Protein AF-A0A376D909-F1 (afdb_monomer_lite)

Structure (mmCIF, N/CA/C/O backbone):
data_AF-A0A376D909-F1
#
_entry.id   AF-A0A376D909-F1
#
loop_
_atom_site.group_PDB
_atom_site.id
_atom_site.type_symbol
_atom_site.label_atom_id
_atom_site.label_alt_id
_atom_site.label_comp_id
_atom_site.label_asym_id
_atom_site.label_entity_id
_atom_site.label_seq_id
_atom_site.pdbx_PDB_ins_code
_atom_site.Cartn_x
_atom_site.Cartn_y
_atom_site.Cartn_z
_atom_site.occupancy
_atom_site.B_iso_or_equiv
_atom_site.auth_seq_id
_atom_site.auth_comp_id
_atom_site.auth_asym_id
_atom_site.auth_atom_id
_atom_site.pdbx_PDB_model_num
ATOM 1 N N . MET A 1 1 ? 2.867 -6.336 -15.010 1.00 54.03 1 MET A N 1
ATOM 2 C CA . MET A 1 1 ? 3.259 -5.031 -15.561 1.00 54.03 1 MET A CA 1
ATOM 3 C C . MET A 1 1 ? 4.753 -4.974 -15.885 1.00 54.03 1 MET A C 1
ATOM 5 O O . MET A 1 1 ? 5.558 -5.037 -14.959 1.00 54.03 1 MET A O 1
ATOM 9 N N . PRO A 1 2 ? 5.139 -4.930 -17.170 1.00 56.28 2 PRO A N 1
ATOM 10 C CA . PRO A 1 2 ? 6.523 -4.743 -17.631 1.00 56.28 2 PRO A CA 1
ATOM 11 C C . PRO A 1 2 ? 7.078 -3.303 -17.543 1.00 56.28 2 PRO A C 1
ATOM 13 O O . PRO A 1 2 ? 6.318 -2.336 -17.608 1.00 56.28 2 PRO A O 1
ATOM 16 N N . PHE A 1 3 ? 8.410 -3.182 -17.458 1.00 61.38 3 PHE A N 1
ATOM 17 C CA . PHE A 1 3 ? 9.176 -1.921 -17.425 1.00 61.38 3 PHE A CA 1
ATOM 18 C C . PHE A 1 3 ? 10.035 -1.723 -18.694 1.00 61.38 3 PHE A C 1
ATOM 20 O O . PHE A 1 3 ? 10.615 -2.695 -19.178 1.00 61.38 3 PHE A O 1
ATOM 27 N N . LEU A 1 4 ? 10.161 -0.488 -19.199 1.00 53.44 4 LEU A N 1
ATOM 28 C CA . LEU A 1 4 ? 10.909 -0.098 -20.411 1.00 53.44 4 LEU A CA 1
ATOM 29 C C . LEU A 1 4 ? 11.970 0.980 -20.101 1.00 53.44 4 LEU A C 1
ATOM 31 O O . LEU A 1 4 ? 11.666 1.907 -19.357 1.00 53.44 4 LEU A O 1
ATOM 35 N N . LYS A 1 5 ? 13.167 0.920 -20.704 1.00 45.47 5 LYS A N 1
ATOM 36 C CA . LYS A 1 5 ? 14.181 2.009 -20.697 1.00 45.47 5 LYS A CA 1
ATOM 37 C C . LYS A 1 5 ? 14.206 2.708 -22.078 1.00 45.47 5 LYS A C 1
ATOM 39 O O . LYS A 1 5 ? 13.862 2.057 -23.059 1.00 45.47 5 LYS A O 1
ATOM 44 N N . ASN A 1 6 ? 14.530 4.011 -22.122 1.00 47.84 6 ASN A N 1
ATOM 45 C CA . ASN A 1 6 ? 14.505 4.919 -23.294 1.00 47.84 6 ASN A CA 1
ATOM 46 C C . ASN A 1 6 ? 14.904 4.254 -24.645 1.00 47.84 6 ASN A C 1
ATOM 48 O O . ASN A 1 6 ? 16.058 3.876 -24.788 1.00 47.84 6 ASN A O 1
ATOM 52 N N . GLU A 1 7 ? 13.921 4.156 -25.567 1.00 48.62 7 GLU A N 1
ATOM 53 C CA . GLU A 1 7 ? 13.908 3.815 -27.024 1.00 48.62 7 GLU A CA 1
ATOM 54 C C . GLU A 1 7 ? 14.725 2.605 -27.583 1.00 48.62 7 GLU A C 1
ATOM 56 O O . GLU A 1 7 ? 15.938 2.555 -27.414 1.00 48.62 7 GLU A O 1
ATOM 61 N N . PRO A 1 8 ? 14.130 1.688 -28.395 1.00 58.16 8 PRO A N 1
ATOM 62 C CA . PRO A 1 8 ? 12.791 1.115 -28.313 1.00 58.16 8 PRO A CA 1
ATOM 63 C C . PRO A 1 8 ? 12.801 -0.324 -27.727 1.00 58.16 8 PRO A C 1
ATOM 65 O O . PRO A 1 8 ? 13.673 -1.151 -27.975 1.00 58.16 8 PRO A O 1
ATOM 68 N N . LYS A 1 9 ? 11.733 -0.655 -26.988 1.00 54.69 9 LYS A N 1
ATOM 69 C CA . LYS A 1 9 ? 11.202 -2.018 -26.728 1.00 54.69 9 LYS A CA 1
ATOM 70 C C . LYS A 1 9 ? 11.975 -3.023 -25.849 1.00 54.69 9 LYS A C 1
ATOM 72 O O . LYS A 1 9 ? 11.501 -4.154 -25.736 1.00 54.69 9 LYS A O 1
ATOM 77 N N . LYS A 1 10 ? 13.052 -2.684 -25.130 1.00 68.56 10 LYS A N 1
ATOM 78 C CA . LYS A 1 10 ? 13.627 -3.658 -24.171 1.00 68.56 10 LYS A CA 1
ATOM 79 C C . LYS A 1 10 ? 12.820 -3.716 -22.867 1.00 68.56 10 LYS A C 1
ATOM 81 O O . LYS A 1 10 ? 12.846 -2.782 -22.065 1.00 68.56 10 LYS A O 1
ATOM 86 N N . ILE A 1 11 ? 12.116 -4.828 -22.648 1.00 75.06 11 ILE A N 1
ATOM 87 C CA . ILE A 1 11 ? 11.468 -5.137 -21.366 1.00 75.06 11 ILE A CA 1
ATOM 88 C C . ILE A 1 11 ? 12.557 -5.541 -20.367 1.00 75.06 11 ILE A C 1
ATOM 90 O O . ILE A 1 11 ? 13.219 -6.557 -20.554 1.00 75.06 11 ILE A O 1
ATOM 94 N N . ILE A 1 12 ? 12.738 -4.759 -19.301 1.00 78.00 12 ILE A N 1
ATOM 95 C CA . ILE A 1 12 ? 13.788 -4.998 -18.287 1.00 78.00 12 ILE A CA 1
ATOM 96 C C . ILE A 1 12 ? 13.295 -5.793 -17.070 1.00 78.00 12 ILE A C 1
ATOM 98 O O .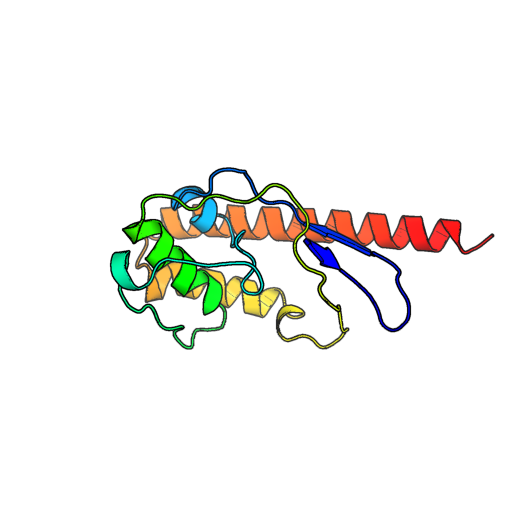 ILE A 1 12 ? 14.064 -6.113 -16.167 1.00 78.00 12 ILE A O 1
ATOM 102 N N . GLY A 1 13 ? 11.998 -6.085 -17.019 1.00 79.88 13 GLY A N 1
ATOM 103 C CA . GLY A 1 13 ? 11.379 -6.848 -15.946 1.00 79.88 13 GLY A CA 1
ATOM 104 C C . GLY A 1 13 ? 9.864 -6.828 -16.049 1.00 79.88 13 GLY A C 1
ATOM 105 O O . GLY A 1 13 ? 9.297 -6.074 -16.840 1.00 79.88 13 GLY A O 1
ATOM 106 N N . SER A 1 14 ? 9.207 -7.647 -15.232 1.00 82.50 14 SER A N 1
ATOM 107 C CA . SER A 1 14 ? 7.754 -7.678 -15.089 1.00 82.50 14 SER A CA 1
ATOM 108 C C . SER A 1 14 ? 7.357 -7.837 -13.622 1.00 82.50 14 SER A C 1
ATOM 110 O O . SER A 1 14 ? 8.057 -8.476 -12.838 1.00 82.50 14 SER A O 1
ATOM 112 N N . ARG A 1 15 ? 6.235 -7.222 -13.239 1.00 82.75 15 ARG A N 1
ATOM 113 C CA . ARG A 1 15 ? 5.593 -7.412 -11.931 1.00 82.75 15 ARG A CA 1
ATOM 114 C C . ARG A 1 15 ? 4.284 -8.167 -12.067 1.00 82.75 15 ARG A C 1
ATOM 116 O O . ARG A 1 15 ? 3.464 -7.806 -12.906 1.00 82.75 15 ARG A O 1
ATOM 123 N N . THR A 1 16 ? 4.067 -9.144 -11.207 1.00 87.88 16 THR A N 1
ATOM 124 C CA . THR A 1 16 ? 2.775 -9.801 -11.012 1.00 87.88 16 THR A CA 1
ATOM 125 C C . THR A 1 16 ? 2.329 -9.585 -9.570 1.00 87.88 16 THR A C 1
ATOM 127 O O . THR A 1 16 ? 3.156 -9.369 -8.680 1.00 87.88 16 THR A O 1
ATOM 130 N N . ALA A 1 17 ? 1.020 -9.595 -9.347 1.00 90.88 17 ALA A N 1
ATOM 131 C CA . ALA A 1 17 ? 0.420 -9.548 -8.021 1.00 90.88 17 ALA A CA 1
ATOM 132 C C . ALA A 1 17 ? -0.465 -10.790 -7.833 1.00 90.88 17 ALA A C 1
ATOM 134 O O . ALA A 1 17 ? -0.931 -11.337 -8.835 1.00 90.88 17 ALA A O 1
ATOM 135 N N . PRO A 1 18 ? -0.692 -11.247 -6.588 1.00 93.19 18 PRO A N 1
ATOM 136 C CA . PRO A 1 18 ? -1.597 -12.360 -6.321 1.00 93.19 18 PRO A CA 1
ATOM 137 C C . PRO A 1 18 ? -3.001 -12.095 -6.874 1.00 93.19 18 PRO A C 1
ATOM 139 O O . PRO A 1 18 ? -3.447 -10.948 -6.896 1.00 93.19 18 PRO A O 1
ATOM 142 N N . GLN A 1 19 ? -3.708 -13.155 -7.273 1.00 96.50 19 GLN A N 1
ATOM 143 C CA . GLN A 1 19 ? -5.070 -13.052 -7.806 1.00 96.50 19 GLN A CA 1
ATOM 144 C C . GLN A 1 19 ? -6.036 -12.373 -6.827 1.00 96.50 19 GLN A C 1
ATOM 146 O O . GLN A 1 19 ? -6.870 -11.583 -7.257 1.00 96.50 19 GLN A O 1
ATOM 151 N N . GLN A 1 20 ? -5.894 -12.634 -5.526 1.00 97.38 20 GLN A N 1
ATOM 152 C CA . GLN A 1 20 ? -6.634 -11.952 -4.470 1.00 97.38 20 GLN A CA 1
ATOM 153 C C . GLN A 1 20 ? -5.673 -11.161 -3.581 1.00 97.38 20 GLN A C 1
ATOM 155 O O . GLN A 1 20 ? -4.647 -11.667 -3.121 1.00 97.38 20 GLN A O 1
ATOM 160 N N . ILE A 1 21 ? -6.025 -9.908 -3.323 1.00 97.50 21 ILE A N 1
ATOM 161 C CA . ILE A 1 21 ? -5.262 -8.969 -2.510 1.00 97.50 21 ILE A CA 1
ATOM 162 C C . ILE A 1 21 ? -6.119 -8.597 -1.305 1.00 97.50 21 ILE A C 1
ATOM 164 O O . ILE A 1 21 ? -7.129 -7.907 -1.427 1.00 97.50 21 ILE A O 1
ATOM 168 N N . THR A 1 22 ? -5.701 -9.057 -0.131 1.00 97.94 22 THR A N 1
ATOM 169 C CA . THR A 1 22 ? -6.331 -8.721 1.148 1.00 97.94 22 THR A CA 1
ATOM 170 C C . THR A 1 22 ? -5.654 -7.517 1.797 1.00 97.94 22 THR A C 1
ATOM 172 O O . THR A 1 22 ? -4.512 -7.171 1.476 1.00 97.94 22 THR A O 1
ATOM 175 N N . TYR A 1 23 ? -6.320 -6.916 2.783 1.00 97.69 23 TYR A N 1
ATOM 176 C CA . TYR A 1 23 ? -5.753 -5.810 3.556 1.00 97.69 23 TYR A CA 1
ATOM 177 C C . TYR A 1 23 ? -4.413 -6.180 4.222 1.00 97.69 23 TYR A C 1
ATOM 179 O O . TYR A 1 23 ? -3.431 -5.452 4.094 1.00 97.69 23 TYR A O 1
ATOM 187 N N . SER A 1 24 ? -4.314 -7.360 4.846 1.00 95.94 24 SER A N 1
ATOM 188 C CA . SER A 1 24 ? -3.074 -7.844 5.481 1.00 95.94 24 SER A CA 1
ATOM 189 C C . SER A 1 24 ? -1.944 -8.124 4.483 1.00 95.94 24 SER A C 1
ATOM 191 O O . SER A 1 24 ? -0.759 -8.023 4.816 1.00 95.94 24 SER A O 1
ATOM 193 N N . ARG A 1 25 ? -2.275 -8.473 3.233 1.00 95.25 25 ARG A N 1
ATOM 194 C CA . ARG A 1 25 ? -1.285 -8.555 2.154 1.00 95.25 25 ARG A CA 1
ATOM 195 C C . ARG A 1 25 ? -0.780 -7.169 1.785 1.00 95.25 25 ARG A C 1
ATOM 197 O O . ARG A 1 25 ? 0.431 -7.005 1.672 1.00 95.25 25 ARG A O 1
ATOM 204 N N . LEU A 1 26 ? -1.682 -6.205 1.636 1.00 96.06 26 LEU A N 1
ATOM 205 C CA . LEU A 1 26 ? -1.331 -4.841 1.261 1.00 96.06 26 LEU A CA 1
ATOM 206 C C . LEU A 1 26 ? -0.483 -4.160 2.348 1.00 96.06 26 LEU A C 1
ATOM 208 O O . LEU A 1 26 ? 0.496 -3.502 2.019 1.00 96.06 26 LEU A O 1
ATOM 212 N N . LEU A 1 27 ? -0.739 -4.449 3.630 1.00 96.81 27 LEU A N 1
ATOM 213 C CA . LEU A 1 27 ? 0.121 -4.030 4.747 1.00 96.81 27 LEU A CA 1
ATOM 214 C C . LEU A 1 27 ? 1.565 -4.548 4.666 1.00 96.81 27 LEU A C 1
ATOM 216 O O . LEU A 1 27 ? 2.423 -4.033 5.363 1.00 96.81 27 LEU A O 1
ATOM 220 N N . ARG A 1 28 ? 1.880 -5.559 3.850 1.00 94.62 28 ARG A N 1
ATOM 221 C CA . ARG A 1 28 ? 3.269 -6.015 3.635 1.00 94.62 28 ARG A CA 1
ATOM 222 C C . ARG A 1 28 ? 3.950 -5.311 2.457 1.00 94.62 28 ARG A C 1
ATOM 224 O O . ARG A 1 28 ? 5.122 -5.564 2.197 1.00 94.62 28 ARG A O 1
ATOM 231 N N . GLY A 1 29 ? 3.232 -4.443 1.749 1.00 91.94 29 GLY A N 1
ATOM 232 C CA . GLY A 1 29 ? 3.724 -3.660 0.623 1.00 91.94 29 GLY A CA 1
ATOM 233 C C . GLY A 1 29 ? 2.660 -3.476 -0.455 1.00 91.94 29 GLY A C 1
ATOM 234 O O . GLY A 1 29 ? 1.842 -4.366 -0.710 1.00 91.94 29 GLY A O 1
ATOM 235 N N . ASN A 1 30 ? 2.698 -2.320 -1.124 1.00 92.50 30 ASN A N 1
ATOM 236 C CA . ASN A 1 30 ? 1.763 -2.027 -2.200 1.00 92.50 30 ASN A CA 1
ATOM 237 C C . ASN A 1 30 ? 1.967 -2.998 -3.376 1.00 92.50 30 ASN A C 1
ATOM 239 O O . ASN A 1 30 ? 3.054 -3.083 -3.954 1.00 92.50 30 ASN A O 1
ATOM 243 N N . CYS A 1 31 ? 0.911 -3.722 -3.736 1.00 91.62 31 CYS A N 1
ATOM 244 C CA . CYS A 1 31 ? 0.891 -4.623 -4.888 1.00 91.62 31 CYS A CA 1
ATOM 245 C C . CYS A 1 31 ? -0.172 -4.241 -5.927 1.00 91.62 31 CYS A C 1
ATOM 247 O O . CYS A 1 31 ? -0.317 -4.946 -6.926 1.00 91.62 31 CYS A O 1
ATOM 249 N N . ILE A 1 32 ? -0.864 -3.114 -5.731 1.00 94.75 32 ILE A N 1
ATOM 250 C CA . ILE A 1 32 ? -1.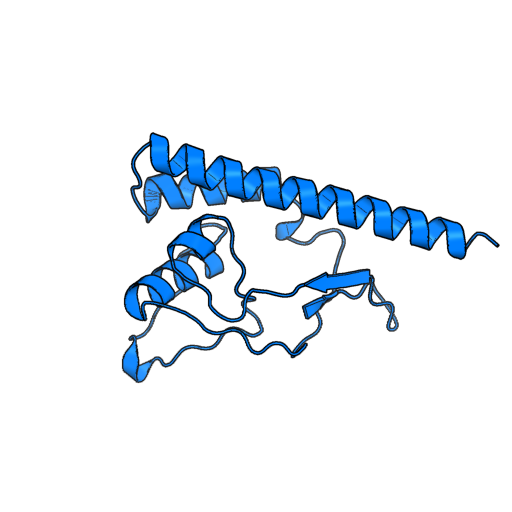815 -2.553 -6.688 1.00 94.75 32 ILE A CA 1
ATOM 251 C C . ILE A 1 32 ? -1.100 -1.447 -7.469 1.00 94.75 32 ILE A C 1
ATOM 253 O O . ILE A 1 32 ? -0.573 -0.498 -6.896 1.00 94.75 32 ILE A O 1
ATOM 257 N N . GLY A 1 33 ? -1.034 -1.592 -8.793 1.00 92.00 33 GLY A N 1
ATOM 258 C CA . GLY A 1 33 ? -0.440 -0.577 -9.662 1.00 92.00 33 GLY A CA 1
ATOM 259 C C . GLY A 1 33 ? -1.432 0.545 -9.942 1.00 92.00 33 GLY A C 1
ATOM 260 O O . GLY A 1 33 ? -2.479 0.273 -10.524 1.00 92.00 33 GLY A O 1
ATOM 261 N N . ASN A 1 34 ? -1.089 1.790 -9.596 1.00 92.38 34 ASN A N 1
ATOM 262 C CA . ASN A 1 34 ? -2.006 2.929 -9.717 1.00 92.38 34 ASN A CA 1
ATOM 263 C C . ASN A 1 34 ? -2.506 3.174 -11.156 1.00 92.38 34 ASN A C 1
ATOM 265 O O . ASN A 1 34 ? -3.653 3.550 -11.341 1.00 92.38 34 ASN A O 1
ATOM 269 N N . LEU A 1 35 ? -1.692 2.886 -12.184 1.00 91.50 35 LEU A N 1
ATOM 270 C CA . LEU A 1 35 ? -2.104 3.012 -13.596 1.00 91.50 35 LEU A CA 1
ATOM 271 C C . LEU A 1 35 ? -3.187 2.007 -14.019 1.00 91.50 35 LEU A C 1
ATOM 273 O O . LEU A 1 35 ? -3.893 2.234 -14.992 1.00 91.50 35 LEU A O 1
ATOM 277 N N . THR A 1 36 ? -3.280 0.868 -13.335 1.00 93.06 36 THR A N 1
ATOM 278 C CA . THR A 1 36 ? -4.161 -0.250 -13.721 1.00 93.06 36 THR A CA 1
ATOM 279 C C . THR A 1 36 ? -5.206 -0.581 -12.660 1.00 93.06 36 THR A C 1
ATOM 281 O O . THR A 1 36 ? -5.994 -1.503 -12.848 1.00 93.06 36 THR A O 1
ATOM 284 N N . GLY A 1 37 ? -5.177 0.111 -11.521 1.00 95.12 37 GLY A N 1
ATOM 285 C CA . GLY A 1 37 ? -6.130 -0.070 -10.439 1.00 95.12 37 GLY A CA 1
ATOM 286 C C . GLY A 1 37 ? -7.422 0.672 -10.747 1.00 95.12 37 GLY A C 1
ATOM 287 O O . GLY A 1 37 ? -7.398 1.842 -11.113 1.00 95.12 37 GLY A O 1
ATOM 288 N N . ILE A 1 38 ? -8.548 -0.010 -10.570 1.00 96.19 38 ILE A N 1
ATOM 289 C CA . ILE A 1 38 ? -9.886 0.562 -10.710 1.00 96.19 38 ILE A CA 1
ATOM 290 C C . ILE A 1 38 ? -10.743 0.122 -9.526 1.00 96.19 38 ILE A C 1
ATOM 292 O O . ILE A 1 38 ? -10.563 -0.975 -8.994 1.00 96.19 38 ILE A O 1
ATOM 296 N N . TYR A 1 39 ? -11.674 0.974 -9.108 1.00 97.38 39 TYR A N 1
ATOM 297 C CA . TYR A 1 39 ? -12.651 0.656 -8.072 1.00 97.38 39 TYR A CA 1
ATOM 298 C C . TYR A 1 39 ? -14.008 1.265 -8.426 1.00 97.38 39 TYR A C 1
ATOM 300 O O . TYR A 1 39 ? -14.092 2.230 -9.185 1.00 97.38 39 TYR A O 1
ATOM 308 N N . ASN A 1 40 ? -15.081 0.699 -7.875 1.00 97.31 40 ASN A N 1
ATOM 309 C CA . ASN A 1 40 ? -16.425 1.223 -8.077 1.00 97.31 40 ASN A CA 1
ATOM 310 C C . ASN A 1 40 ? -16.716 2.338 -7.051 1.00 97.31 40 ASN A C 1
ATOM 312 O O . ASN A 1 40 ? -16.902 2.058 -5.865 1.00 97.31 40 ASN A O 1
ATOM 316 N N . ARG A 1 41 ? -16.774 3.590 -7.524 1.00 97.12 41 ARG A N 1
ATOM 317 C CA . ARG A 1 41 ? -17.077 4.782 -6.711 1.00 97.12 41 ARG A CA 1
ATOM 318 C C . ARG A 1 41 ? -18.496 4.780 -6.146 1.00 97.12 41 ARG A C 1
ATOM 320 O O . ARG A 1 41 ? -18.688 5.240 -5.030 1.00 97.12 41 ARG A O 1
ATOM 327 N N . GLU A 1 42 ? -19.482 4.302 -6.898 1.00 97.25 42 GLU A N 1
ATOM 328 C CA . GLU A 1 42 ? -20.880 4.264 -6.441 1.00 97.25 42 GLU A CA 1
ATOM 329 C C . GLU A 1 42 ? -21.031 3.337 -5.236 1.00 97.25 42 GLU A C 1
ATOM 331 O O . GLU A 1 42 ? -21.752 3.648 -4.295 1.00 97.25 42 GLU A O 1
ATOM 336 N N . ARG A 1 43 ? -20.280 2.230 -5.230 1.00 96.94 43 ARG A N 1
ATOM 337 C CA . ARG A 1 43 ? -20.303 1.252 -4.141 1.00 96.94 43 ARG A CA 1
ATOM 338 C C . ARG A 1 43 ? -19.439 1.640 -2.940 1.00 96.94 43 ARG A C 1
ATOM 340 O O . ARG A 1 43 ? -19.812 1.338 -1.813 1.00 96.94 43 ARG A O 1
ATOM 347 N N . LEU A 1 44 ? -18.256 2.212 -3.170 1.00 97.06 44 LEU A N 1
ATOM 348 C CA . LEU A 1 44 ? -17.250 2.439 -2.116 1.00 97.06 44 LEU A CA 1
ATOM 349 C C . LEU A 1 44 ? -17.118 3.910 -1.695 1.00 97.06 44 LEU A C 1
ATOM 351 O O . LEU A 1 44 ? -16.352 4.218 -0.785 1.00 97.06 44 LEU A O 1
ATOM 355 N N . GLY A 1 45 ? -17.850 4.813 -2.346 1.00 97.00 45 GLY A N 1
ATOM 356 C CA . GLY A 1 45 ? -17.699 6.252 -2.177 1.00 97.00 45 GLY A CA 1
ATOM 357 C C . GLY A 1 45 ? -16.472 6.806 -2.902 1.00 97.00 45 GLY A C 1
ATOM 358 O O . GLY A 1 45 ? -15.683 6.085 -3.510 1.00 97.00 45 GLY A O 1
ATOM 359 N N . LYS A 1 46 ? -16.311 8.130 -2.865 1.00 96.62 46 LYS A N 1
ATOM 360 C CA . LYS A 1 46 ? -15.150 8.808 -3.452 1.00 96.62 46 LYS A CA 1
ATOM 361 C C . LYS A 1 46 ? -13.985 8.772 -2.462 1.00 96.62 46 LYS A C 1
ATOM 363 O O . LYS A 1 46 ? -14.070 9.370 -1.396 1.00 96.62 46 LYS A O 1
ATOM 368 N N . CYS A 1 47 ? -12.893 8.116 -2.841 1.00 95.56 47 CYS A N 1
ATOM 369 C CA . CYS A 1 47 ? -11.643 8.100 -2.084 1.00 95.56 47 CYS A CA 1
ATOM 370 C C . CYS A 1 47 ? -10.605 8.959 -2.818 1.00 95.56 47 CYS A C 1
ATOM 372 O O . CYS A 1 47 ? -10.350 8.740 -4.005 1.00 95.56 47 CYS A O 1
ATOM 374 N N . LEU A 1 48 ? -10.071 9.972 -2.133 1.00 95.00 48 LEU A N 1
ATOM 375 C CA . LEU A 1 48 ? -9.049 10.878 -2.658 1.00 95.00 48 LEU A CA 1
ATOM 376 C C . LEU A 1 48 ? -7.677 10.502 -2.100 1.00 95.00 48 LEU A C 1
ATOM 378 O O . LEU A 1 48 ? -7.565 9.995 -0.986 1.00 95.00 48 LEU A O 1
ATOM 382 N N . GLN A 1 49 ? -6.636 10.770 -2.882 1.00 95.75 49 GLN A N 1
ATOM 383 C CA . GLN A 1 49 ? -5.257 10.605 -2.443 1.00 95.75 49 GLN A CA 1
ATOM 384 C C . GLN A 1 49 ? -4.898 11.705 -1.442 1.00 95.75 49 GLN A C 1
ATOM 386 O O . GLN A 1 49 ? -5.154 12.883 -1.680 1.00 95.75 49 GLN A O 1
ATOM 391 N N . GLU A 1 50 ? -4.320 11.306 -0.312 1.00 95.06 50 GLU A N 1
ATOM 392 C CA . GLU A 1 50 ? -3.790 12.234 0.683 1.00 95.06 50 GLU A CA 1
ATOM 393 C C . GLU A 1 50 ? -2.297 12.451 0.443 1.00 95.06 50 GLU A C 1
ATOM 395 O O . GLU A 1 50 ? -1.560 11.485 0.236 1.00 95.06 50 GLU A O 1
ATOM 400 N N . GLU A 1 51 ? -1.834 13.694 0.575 1.00 93.50 51 GLU A N 1
ATOM 401 C CA . GLU A 1 51 ? -0.419 14.032 0.434 1.00 93.50 51 GLU A CA 1
ATOM 402 C C . GLU A 1 51 ? 0.409 13.447 1.593 1.00 93.50 51 GLU A C 1
ATOM 404 O O . GLU A 1 51 ? 0.491 13.984 2.702 1.00 93.50 51 GLU A O 1
ATOM 409 N N . CYS A 1 52 ? 0.994 12.270 1.365 1.00 91.94 52 CYS A N 1
ATOM 410 C CA . CYS A 1 52 ? 1.835 11.578 2.345 1.00 91.94 52 CYS A CA 1
ATOM 411 C C . CYS A 1 52 ? 2.995 10.787 1.717 1.00 91.94 52 CYS A C 1
ATOM 413 O O . CYS A 1 52 ? 3.567 9.900 2.361 1.00 91.94 52 CYS A O 1
ATOM 415 N N . GLY A 1 53 ? 3.333 11.070 0.455 1.00 89.44 53 GLY A N 1
ATOM 416 C CA . GLY A 1 53 ? 4.405 10.425 -0.313 1.00 89.44 53 GLY A CA 1
ATOM 417 C C . GLY A 1 53 ? 4.048 9.046 -0.884 1.00 89.44 53 GLY A C 1
ATOM 418 O O . GLY A 1 53 ? 4.359 8.749 -2.032 1.00 89.44 53 GLY A O 1
ATOM 419 N N . HIS A 1 54 ? 3.355 8.209 -0.112 1.00 92.25 54 HIS A N 1
ATOM 420 C CA . HIS A 1 54 ? 2.767 6.934 -0.554 1.00 92.25 54 HIS A CA 1
ATOM 421 C C . HIS A 1 54 ? 1.238 7.044 -0.644 1.00 92.25 54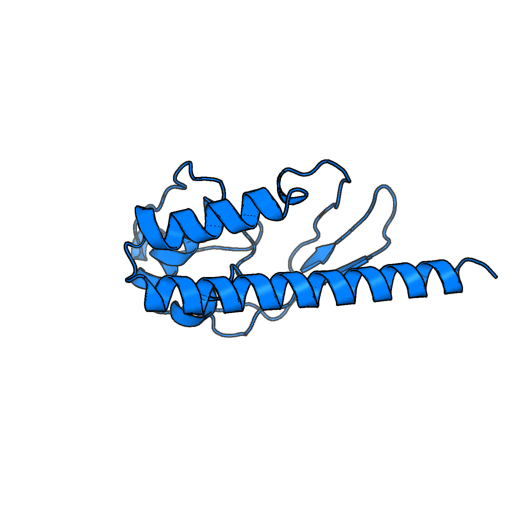 HIS A C 1
ATOM 423 O O . HIS A 1 54 ? 0.488 6.314 0.004 1.00 92.25 54 HIS A O 1
ATOM 429 N N . GLU A 1 55 ? 0.798 8.022 -1.428 1.00 95.19 55 GLU A N 1
ATOM 430 C CA . GLU A 1 55 ? -0.593 8.477 -1.519 1.00 95.19 55 GLU A CA 1
ATOM 431 C C . GLU A 1 55 ? -1.503 7.407 -2.133 1.00 95.19 55 GLU A C 1
ATOM 433 O O . GLU A 1 55 ? -2.565 7.091 -1.597 1.00 95.19 55 GLU A O 1
ATOM 438 N N . ASP A 1 56 ? -1.047 6.784 -3.225 1.00 95.44 56 ASP A N 1
ATOM 439 C CA . ASP A 1 56 ? -1.734 5.673 -3.881 1.00 95.44 56 ASP A CA 1
ATOM 440 C C . ASP A 1 56 ? -1.872 4.473 -2.943 1.00 95.44 56 ASP A C 1
ATOM 442 O O . ASP A 1 56 ? -2.946 3.892 -2.819 1.00 95.44 56 ASP A O 1
ATOM 446 N N . TYR A 1 57 ? -0.805 4.126 -2.232 1.00 96.44 57 TYR A N 1
ATOM 447 C CA . TYR A 1 57 ? -0.808 3.028 -1.281 1.00 96.44 57 TYR A CA 1
ATOM 448 C C . TYR A 1 57 ? -1.805 3.253 -0.138 1.00 96.44 57 TYR A C 1
ATOM 450 O O . TYR A 1 57 ? -2.552 2.332 0.202 1.00 96.44 57 TYR A O 1
ATOM 458 N N . LEU A 1 58 ? -1.855 4.463 0.431 1.00 97.56 58 LEU A N 1
ATOM 459 C CA . LEU A 1 58 ? -2.826 4.791 1.474 1.00 97.56 58 LEU A CA 1
ATOM 460 C C . LEU A 1 58 ? -4.265 4.707 0.946 1.00 97.56 58 LEU A C 1
ATOM 462 O O . LEU A 1 58 ? -5.110 4.087 1.593 1.00 97.56 58 LEU A O 1
ATOM 466 N N . MET A 1 59 ? -4.523 5.255 -0.243 1.00 97.75 59 MET A N 1
ATOM 467 C CA . MET A 1 59 ? -5.828 5.171 -0.904 1.00 97.75 59 MET A CA 1
ATOM 468 C C . MET A 1 59 ? -6.256 3.708 -1.109 1.00 97.75 59 MET A C 1
ATOM 470 O O . MET A 1 59 ? -7.365 3.316 -0.743 1.00 97.75 59 MET A O 1
ATOM 474 N N . TRP A 1 60 ? -5.362 2.858 -1.625 1.00 98.00 60 TRP A N 1
ATOM 47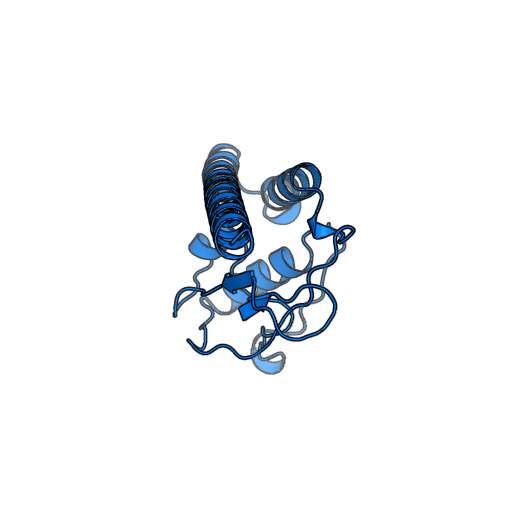5 C CA . TRP A 1 60 ? -5.659 1.441 -1.838 1.00 98.00 60 TRP A CA 1
ATOM 476 C C . TRP A 1 60 ? -5.880 0.675 -0.531 1.00 98.00 60 TRP A C 1
ATOM 478 O O . TRP A 1 60 ? -6.753 -0.190 -0.483 1.00 98.00 60 TRP A O 1
ATOM 488 N N . LEU A 1 61 ? -5.152 0.996 0.542 1.00 97.81 61 LEU A N 1
ATOM 489 C CA . LEU A 1 61 ? -5.418 0.439 1.873 1.00 97.81 61 LEU A CA 1
ATOM 490 C C . LEU A 1 61 ? -6.830 0.765 2.354 1.00 97.81 61 LEU A C 1
ATOM 492 O O . LEU A 1 61 ? -7.519 -0.133 2.837 1.00 97.81 61 LEU A O 1
ATOM 496 N N . GLN A 1 62 ? -7.264 2.018 2.212 1.00 97.38 62 GLN A N 1
ATOM 497 C CA . GLN A 1 62 ? -8.610 2.442 2.602 1.00 97.38 62 GLN A CA 1
ATOM 498 C C . GLN A 1 62 ? -9.674 1.705 1.779 1.00 97.38 62 GLN A C 1
ATOM 500 O O . GLN A 1 62 ? -10.580 1.098 2.349 1.00 97.38 62 GLN A O 1
ATOM 505 N N . LEU A 1 63 ? -9.516 1.665 0.454 1.00 98.12 63 LEU A N 1
ATOM 506 C CA . LEU A 1 63 ? -10.459 0.993 -0.442 1.00 98.12 63 LEU A CA 1
ATOM 507 C C . LEU A 1 63 ? -10.544 -0.515 -0.184 1.00 98.12 63 LEU A C 1
ATOM 509 O O . LEU A 1 63 ? -11.646 -1.046 -0.083 1.00 98.12 63 LEU A O 1
ATOM 513 N N . VAL A 1 64 ? -9.411 -1.204 -0.013 1.00 97.88 64 VAL A N 1
ATOM 514 C CA . VAL A 1 64 ? -9.392 -2.650 0.276 1.00 97.88 64 VAL A CA 1
ATOM 515 C C . VAL A 1 64 ? -9.953 -2.952 1.664 1.00 97.88 64 VAL A C 1
ATOM 517 O O . VAL A 1 64 ? -10.570 -3.997 1.859 1.00 97.88 64 VAL A O 1
ATOM 520 N N . LYS A 1 65 ? -9.781 -2.046 2.634 1.00 97.00 65 LYS A N 1
ATOM 521 C CA . LYS A 1 65 ? -10.416 -2.175 3.951 1.00 97.00 65 LYS A CA 1
ATOM 522 C C . LYS A 1 65 ? -11.943 -2.094 3.850 1.00 97.00 65 LYS A C 1
ATOM 524 O O . LYS A 1 65 ? -12.616 -2.839 4.551 1.00 97.00 65 LYS A O 1
ATOM 529 N N . LEU A 1 66 ? -12.471 -1.234 2.976 1.00 97.06 66 LEU A N 1
ATOM 530 C CA . LEU A 1 66 ? -13.912 -1.091 2.738 1.00 97.06 66 LEU A CA 1
ATOM 531 C C . LEU A 1 66 ? -14.491 -2.239 1.899 1.00 97.06 66 LEU A C 1
ATOM 533 O O . LEU A 1 66 ? -15.568 -2.740 2.205 1.00 97.06 66 LEU A O 1
ATOM 537 N N . SER A 1 67 ? -13.790 -2.679 0.852 1.00 97.06 67 SER A N 1
ATOM 538 C CA . SER A 1 67 ? -14.262 -3.749 -0.038 1.00 97.06 67 SER A CA 1
ATOM 539 C C . SER A 1 67 ? -13.978 -5.163 0.483 1.00 97.06 67 SER A C 1
ATOM 541 O O . SER A 1 67 ? -14.458 -6.137 -0.097 1.00 97.06 67 SER A O 1
ATOM 543 N N . GLY A 1 68 ? -13.145 -5.299 1.518 1.00 97.12 68 GLY A N 1
ATOM 544 C CA . GLY A 1 68 ? -12.658 -6.562 2.083 1.00 97.12 68 GLY A CA 1
ATOM 545 C C . GLY A 1 68 ? -11.513 -7.204 1.287 1.00 97.12 68 GLY A C 1
ATOM 546 O O . GLY A 1 68 ? -10.584 -7.780 1.860 1.00 97.12 68 GLY A O 1
ATOM 547 N N . SER A 1 69 ? -11.542 -7.117 -0.042 1.00 97.06 69 SER A N 1
ATOM 548 C CA . SER A 1 69 ? -10.482 -7.604 -0.935 1.00 97.06 69 SER A CA 1
ATOM 549 C C . SER A 1 69 ? -10.471 -6.849 -2.264 1.00 97.06 69 SER A C 1
ATOM 551 O O . SER A 1 69 ? -11.476 -6.265 -2.673 1.00 97.06 69 SER A O 1
ATOM 553 N N . ALA A 1 70 ? -9.335 -6.908 -2.955 1.00 97.44 70 ALA A N 1
ATOM 554 C CA . ALA A 1 70 ? -9.193 -6.561 -4.365 1.00 97.44 70 ALA A CA 1
ATOM 555 C C . ALA A 1 70 ? -8.784 -7.799 -5.174 1.00 97.44 70 ALA A C 1
ATOM 557 O O . ALA A 1 70 ? -8.177 -8.727 -4.636 1.00 97.44 70 ALA A O 1
ATOM 558 N N . TYR A 1 71 ? -9.088 -7.801 -6.471 1.00 97.00 71 TYR A N 1
ATOM 559 C CA . TYR A 1 71 ? -8.776 -8.911 -7.370 1.00 97.00 71 TYR A CA 1
ATOM 560 C C . TYR A 1 71 ? -7.900 -8.446 -8.529 1.00 97.00 71 TYR A C 1
ATOM 562 O O . TYR A 1 71 ? -8.160 -7.416 -9.150 1.00 97.00 71 TYR A O 1
ATOM 570 N N . CYS A 1 72 ? -6.844 -9.205 -8.812 1.00 96.38 72 CYS A N 1
ATOM 571 C CA . CYS A 1 72 ? -5.888 -8.898 -9.865 1.00 96.38 72 CYS A CA 1
ATOM 572 C C . CYS A 1 72 ? -6.166 -9.735 -11.113 1.00 96.38 72 CYS A C 1
ATOM 574 O O . CYS A 1 72 ? -6.098 -10.965 -11.083 1.00 96.38 72 CYS A O 1
ATOM 576 N N . ILE A 1 73 ? -6.371 -9.065 -12.247 1.00 94.94 73 ILE A N 1
ATOM 577 C CA . ILE A 1 73 ? -6.356 -9.717 -13.557 1.00 94.94 73 ILE A CA 1
ATOM 578 C C . ILE A 1 73 ? -4.926 -10.201 -13.828 1.00 94.94 73 ILE A C 1
ATOM 580 O O . ILE A 1 73 ? -4.002 -9.398 -13.944 1.00 94.94 73 ILE A O 1
ATOM 584 N N . GLN A 1 74 ? -4.730 -11.516 -13.954 1.00 94.56 74 GLN A N 1
ATOM 585 C CA . GLN A 1 74 ? -3.417 -12.153 -14.158 1.00 94.56 74 GLN A CA 1
ATOM 586 C C . GLN A 1 74 ? -2.900 -12.012 -15.606 1.00 94.56 74 GLN A C 1
ATOM 588 O O . GLN A 1 74 ? -2.376 -12.953 -16.199 1.00 94.56 74 GLN A O 1
ATOM 593 N N . LYS A 1 75 ? -3.052 -10.821 -16.197 1.00 91.25 75 LYS A N 1
ATOM 594 C CA . LYS A 1 75 ? -2.555 -10.452 -17.529 1.00 91.25 75 LYS A CA 1
ATOM 595 C C . LYS A 1 75 ? -1.823 -9.113 -17.455 1.00 91.25 75 LYS A C 1
ATOM 597 O O . LYS A 1 75 ? -2.131 -8.253 -16.635 1.00 91.25 75 LYS A O 1
ATOM 602 N N . ASN A 1 76 ? -0.832 -8.918 -18.319 1.00 88.06 76 ASN A N 1
ATOM 603 C CA . ASN A 1 76 ? -0.123 -7.643 -18.401 1.00 88.06 76 ASN A CA 1
ATOM 604 C C . ASN A 1 76 ? -0.978 -6.613 -19.148 1.00 88.06 76 ASN A C 1
ATOM 606 O O . ASN A 1 76 ? -1.058 -6.671 -20.369 1.00 88.06 76 ASN A O 1
ATOM 610 N N . LEU A 1 77 ? -1.574 -5.670 -18.415 1.00 90.00 77 LEU A N 1
ATOM 611 C CA . LEU A 1 77 ? -2.480 -4.666 -18.989 1.00 90.00 77 LEU A CA 1
ATOM 612 C C . LEU A 1 77 ? -1.797 -3.352 -19.394 1.00 90.00 77 LEU A C 1
ATOM 614 O O . LEU A 1 77 ? -2.362 -2.586 -20.161 1.00 90.00 77 LEU A O 1
ATOM 618 N N . ALA A 1 78 ? -0.589 -3.074 -18.898 1.00 88.56 78 ALA A N 1
ATOM 619 C CA . ALA A 1 78 ? 0.105 -1.824 -19.196 1.00 88.56 78 ALA A CA 1
ATOM 620 C C . ALA A 1 78 ? 1.634 -1.949 -19.078 1.00 88.56 78 ALA A C 1
ATOM 622 O O . ALA A 1 78 ? 2.157 -2.955 -18.587 1.00 88.56 78 ALA A O 1
ATOM 623 N N . ARG A 1 79 ? 2.356 -0.929 -19.558 1.00 85.38 79 ARG A N 1
ATOM 624 C CA . ARG A 1 79 ? 3.827 -0.840 -19.593 1.00 85.38 79 ARG A CA 1
ATOM 625 C C . ARG A 1 79 ? 4.268 0.452 -18.903 1.00 85.38 79 ARG A C 1
ATOM 627 O O . ARG A 1 79 ? 3.709 1.501 -19.196 1.00 85.38 79 ARG A O 1
ATOM 634 N N . TYR A 1 80 ? 5.271 0.387 -18.027 1.00 81.19 80 TYR A N 1
ATOM 635 C CA . TYR A 1 80 ? 5.884 1.581 -17.427 1.00 81.19 80 TYR A CA 1
ATOM 636 C C . TYR A 1 80 ? 7.204 1.923 -18.107 1.00 81.19 80 TYR A C 1
ATOM 638 O O . TYR A 1 80 ? 7.998 1.031 -18.404 1.00 81.19 80 TYR A O 1
ATOM 646 N N . ARG A 1 81 ? 7.482 3.216 -18.273 1.00 81.75 81 ARG A N 1
ATOM 647 C CA . ARG A 1 81 ? 8.825 3.708 -18.590 1.00 81.75 81 ARG A CA 1
ATOM 648 C C . ARG A 1 81 ? 9.599 3.923 -17.290 1.00 81.75 81 ARG A C 1
ATOM 650 O O . ARG A 1 81 ? 9.066 4.481 -16.337 1.00 81.75 81 ARG A O 1
ATOM 657 N N . VAL A 1 82 ? 10.844 3.473 -17.253 1.00 73.62 82 VAL A N 1
ATOM 658 C CA . VAL A 1 82 ? 11.772 3.673 -16.142 1.00 73.62 82 VAL A CA 1
ATOM 659 C C . VAL A 1 82 ? 12.769 4.744 -16.545 1.00 73.62 82 VAL A C 1
ATOM 661 O O . VAL A 1 82 ? 13.492 4.590 -17.528 1.00 73.62 82 VAL A O 1
ATOM 664 N N . THR A 1 83 ? 12.802 5.819 -15.765 1.00 73.50 83 THR A N 1
ATOM 665 C CA . THR A 1 83 ? 13.768 6.912 -15.877 1.00 73.50 83 THR A CA 1
ATOM 666 C C . THR A 1 83 ? 14.643 6.941 -14.625 1.00 73.50 83 THR A C 1
ATOM 668 O O . THR A 1 83 ? 14.212 6.541 -13.538 1.00 73.50 83 THR A O 1
ATOM 671 N N . GLU A 1 84 ? 15.892 7.381 -14.769 1.00 61.75 84 GLU A N 1
ATOM 672 C CA . GLU A 1 84 ? 16.893 7.310 -13.694 1.00 61.75 84 GLU A CA 1
ATOM 673 C C . GLU A 1 84 ? 16.575 8.255 -12.518 1.00 61.75 84 GLU A C 1
ATOM 675 O O . GLU A 1 84 ? 16.901 7.938 -11.377 1.00 61.75 84 GLU A O 1
ATOM 680 N N . HIS A 1 85 ? 15.813 9.329 -12.756 1.00 63.25 85 HIS A N 1
ATOM 681 C CA . HIS A 1 85 ? 15.475 10.358 -11.760 1.00 63.25 85 HIS A CA 1
ATOM 682 C C . HIS A 1 85 ? 14.012 10.339 -11.278 1.00 63.25 85 HIS A C 1
ATOM 684 O O . HIS A 1 85 ? 13.456 11.370 -10.910 1.00 63.25 85 HIS A O 1
ATOM 690 N N . SER A 1 86 ? 13.343 9.182 -11.274 1.00 65.69 86 SER A N 1
ATOM 691 C CA . SER A 1 86 ? 11.961 9.106 -10.764 1.00 65.69 86 SER A CA 1
ATOM 692 C C . SER A 1 86 ? 11.873 9.367 -9.251 1.00 65.69 86 SER A C 1
ATOM 694 O O . SER A 1 86 ? 12.770 8.995 -8.499 1.00 65.69 86 SER A O 1
ATOM 696 N N . VAL A 1 87 ? 10.753 9.921 -8.771 1.00 59.47 87 VAL A N 1
ATOM 697 C CA . VAL A 1 87 ? 10.476 10.140 -7.330 1.00 59.47 87 VAL A CA 1
ATOM 698 C C . VAL A 1 87 ? 10.621 8.846 -6.509 1.00 59.47 87 VAL A C 1
ATOM 700 O O . VAL A 1 87 ? 11.084 8.864 -5.370 1.00 59.47 87 VAL A O 1
ATOM 703 N N . SER A 1 88 ? 10.316 7.696 -7.116 1.00 60.06 88 SER A N 1
ATOM 704 C CA . SER A 1 88 ? 10.465 6.362 -6.520 1.00 60.06 88 SER A CA 1
ATOM 705 C C . SER A 1 88 ? 11.906 5.838 -6.428 1.00 60.06 88 SER A C 1
ATOM 707 O O . SER A 1 88 ? 12.126 4.745 -5.905 1.00 60.06 88 SER A O 1
ATOM 709 N N . SER A 1 89 ? 12.895 6.567 -6.951 1.00 66.12 89 SER A N 1
ATOM 710 C CA . SER A 1 89 ? 14.307 6.158 -6.915 1.00 66.12 89 SER A CA 1
ATOM 711 C C . SER A 1 89 ? 14.897 6.201 -5.499 1.00 66.12 89 SER A C 1
ATOM 713 O O . SER A 1 89 ? 15.753 5.375 -5.167 1.00 66.12 89 SER A O 1
ATOM 715 N N . ASN A 1 90 ? 14.398 7.091 -4.631 1.00 81.75 90 ASN A N 1
ATOM 716 C CA . ASN A 1 90 ? 14.878 7.220 -3.257 1.00 81.75 90 ASN A CA 1
ATOM 717 C C . ASN A 1 90 ? 14.180 6.227 -2.308 1.00 81.75 90 ASN A C 1
ATOM 719 O O . ASN A 1 90 ? 13.146 6.507 -1.697 1.00 81.75 90 ASN A O 1
ATOM 723 N N . LYS A 1 91 ? 14.792 5.049 -2.160 1.00 83.31 91 LYS A N 1
ATOM 724 C CA . LYS A 1 91 ? 14.277 3.936 -1.343 1.00 83.31 91 LYS A CA 1
ATOM 725 C C . LYS A 1 91 ? 14.226 4.238 0.155 1.00 83.31 91 LYS A C 1
ATOM 727 O O . LYS A 1 91 ? 13.334 3.733 0.831 1.00 83.31 91 LYS A O 1
ATOM 732 N N . LEU A 1 92 ? 15.154 5.050 0.668 1.00 87.12 92 LEU A N 1
ATOM 733 C CA . LEU A 1 92 ? 15.165 5.445 2.080 1.00 87.12 92 LEU A CA 1
ATOM 734 C C . LEU A 1 92 ? 13.957 6.328 2.392 1.00 87.12 92 LEU A C 1
ATOM 736 O O . LEU A 1 92 ? 13.230 6.075 3.352 1.00 87.12 92 LEU A O 1
ATOM 740 N N . LYS A 1 93 ? 13.682 7.302 1.516 1.00 90.25 93 LYS A N 1
ATOM 741 C CA . LYS A 1 93 ? 12.496 8.159 1.616 1.00 90.25 93 LYS A CA 1
ATOM 742 C C . LYS A 1 93 ? 11.203 7.336 1.557 1.00 90.25 93 LYS A C 1
ATOM 744 O O . LYS A 1 93 ? 10.325 7.527 2.393 1.00 90.25 93 LYS A O 1
ATOM 749 N N . ALA A 1 94 ? 11.127 6.362 0.647 1.00 91.06 94 ALA A N 1
ATOM 750 C CA . ALA A 1 94 ? 9.990 5.444 0.551 1.00 91.06 94 ALA A CA 1
ATOM 751 C C . ALA A 1 94 ? 9.780 4.614 1.832 1.00 91.06 94 ALA A C 1
ATOM 753 O O . ALA A 1 94 ? 8.665 4.511 2.338 1.00 91.06 94 ALA A O 1
ATOM 754 N N . ALA A 1 95 ? 10.849 4.065 2.417 1.00 92.94 95 ALA A N 1
ATOM 755 C CA . ALA A 1 95 ? 10.750 3.317 3.672 1.00 92.94 95 ALA A CA 1
ATOM 756 C C . ALA A 1 95 ? 10.257 4.185 4.846 1.00 92.94 95 ALA A C 1
ATOM 758 O O . ALA A 1 95 ? 9.478 3.711 5.679 1.00 92.94 95 ALA A O 1
ATOM 759 N N . PHE A 1 96 ? 10.659 5.459 4.889 1.00 94.12 96 PHE A N 1
ATOM 760 C CA . PHE A 1 96 ? 10.164 6.418 5.877 1.00 94.12 96 PHE A CA 1
ATOM 761 C C . PHE A 1 96 ? 8.679 6.755 5.673 1.00 94.12 96 PHE A C 1
ATOM 763 O O . PHE A 1 96 ? 7.911 6.773 6.637 1.00 94.12 96 PHE A O 1
ATOM 770 N N . TRP A 1 97 ? 8.239 6.963 4.429 1.00 95.00 97 TRP A N 1
ATOM 771 C CA . TRP A 1 97 ? 6.817 7.150 4.117 1.00 95.00 97 TRP A CA 1
ATOM 772 C C . TRP A 1 97 ? 5.974 5.939 4.522 1.00 95.00 97 TRP A C 1
ATOM 774 O O . TRP A 1 97 ? 4.930 6.109 5.154 1.00 95.00 97 TRP A O 1
ATOM 784 N N . GLN A 1 98 ? 6.459 4.723 4.258 1.00 95.50 98 GLN A N 1
ATOM 785 C CA . GLN A 1 98 ? 5.796 3.487 4.677 1.00 95.50 98 GLN A CA 1
ATOM 786 C C . GLN A 1 98 ? 5.606 3.430 6.202 1.00 95.50 98 GLN A C 1
ATOM 788 O O . GLN A 1 98 ? 4.512 3.140 6.689 1.00 95.50 98 GLN A O 1
ATOM 793 N N . TRP A 1 99 ? 6.656 3.757 6.965 1.00 96.62 99 TRP A N 1
ATOM 794 C CA . TRP A 1 99 ? 6.591 3.825 8.427 1.00 96.62 99 TRP A CA 1
ATOM 795 C C . TRP A 1 99 ? 5.580 4.870 8.915 1.00 96.62 99 TRP A C 1
ATOM 797 O O . TRP A 1 99 ? 4.758 4.588 9.792 1.00 96.62 99 TRP A O 1
ATOM 807 N N . ASN A 1 100 ? 5.593 6.066 8.319 1.00 96.62 100 ASN A N 1
ATOM 808 C CA . ASN A 1 100 ? 4.643 7.125 8.655 1.00 96.62 100 ASN A CA 1
ATOM 809 C C . ASN A 1 100 ? 3.197 6.719 8.379 1.00 96.62 100 ASN A C 1
ATOM 811 O O . ASN A 1 100 ? 2.324 7.050 9.180 1.00 96.62 100 ASN A O 1
ATOM 815 N N . ILE A 1 101 ? 2.927 5.975 7.306 1.00 97.19 101 ILE A N 1
ATOM 816 C CA . ILE A 1 101 ? 1.581 5.456 7.053 1.00 97.19 101 ILE A CA 1
ATOM 817 C C . ILE A 1 101 ? 1.148 4.528 8.187 1.00 97.19 101 ILE A C 1
ATOM 819 O O . ILE A 1 101 ? 0.072 4.731 8.747 1.00 97.19 101 ILE A O 1
ATOM 823 N N . TYR A 1 102 ? 1.988 3.579 8.604 1.00 97.56 102 TYR A N 1
ATOM 824 C CA . TYR A 1 102 ? 1.636 2.680 9.708 1.00 97.56 102 TYR A CA 1
ATOM 825 C C . TYR A 1 102 ? 1.372 3.423 11.018 1.00 97.56 102 TYR A C 1
ATOM 827 O O . TYR A 1 102 ? 0.383 3.135 11.694 1.00 97.56 102 TYR A O 1
ATOM 835 N N . ARG A 1 103 ? 2.224 4.392 11.373 1.00 97.19 103 ARG A N 1
ATOM 836 C CA . ARG A 1 103 ? 2.165 5.057 12.684 1.00 97.19 103 ARG A CA 1
ATOM 837 C C . ARG A 1 103 ? 1.210 6.235 12.751 1.00 97.19 103 ARG A C 1
ATOM 839 O O . ARG A 1 103 ? 0.514 6.375 13.751 1.00 97.19 103 ARG A O 1
ATOM 846 N N . LYS A 1 104 ? 1.178 7.076 11.718 1.00 96.56 104 LYS A N 1
ATOM 847 C CA . LYS A 1 104 ? 0.425 8.337 11.722 1.00 96.56 104 LYS A CA 1
ATOM 848 C C . LYS A 1 104 ? -0.944 8.203 11.063 1.00 96.56 104 LYS A C 1
ATOM 850 O O . LYS A 1 104 ? -1.902 8.781 11.563 1.00 96.56 104 LYS A O 1
ATOM 855 N N . LYS A 1 105 ? -1.046 7.440 9.967 1.00 96.69 105 LYS A N 1
ATOM 856 C CA . LYS A 1 105 ? -2.298 7.302 9.201 1.00 96.69 105 LYS A CA 1
ATOM 857 C C . LYS A 1 105 ? -3.144 6.128 9.693 1.00 96.69 105 LYS A C 1
ATOM 859 O O . LYS A 1 105 ? -4.299 6.316 10.051 1.00 96.69 105 LYS A O 1
ATOM 864 N N . LEU A 1 106 ? -2.559 4.933 9.783 1.00 96.38 106 LEU A N 1
ATOM 865 C CA . LEU A 1 106 ? -3.263 3.717 10.213 1.00 96.38 106 LEU A CA 1
ATOM 866 C C . LEU A 1 106 ? -3.295 3.530 11.734 1.00 96.38 106 LEU A C 1
ATOM 868 O O . LEU A 1 106 ? -4.071 2.710 12.220 1.00 96.38 106 LEU A O 1
ATOM 872 N N . LYS A 1 107 ? -2.446 4.263 12.470 1.00 96.88 107 LYS A N 1
ATOM 873 C CA . LYS A 1 107 ? -2.310 4.197 13.936 1.00 96.88 107 LYS A CA 1
ATOM 874 C C . LYS A 1 107 ? -2.127 2.765 14.460 1.00 96.88 107 LYS A C 1
ATOM 876 O O . LYS A 1 107 ? -2.661 2.397 15.503 1.00 96.88 107 LYS A O 1
ATOM 881 N N . LEU A 1 108 ? -1.364 1.947 13.734 1.00 96.81 108 LEU A N 1
ATOM 882 C CA . LEU A 1 108 ? -1.036 0.594 14.171 1.00 96.81 108 LEU A CA 1
ATOM 883 C C . LEU A 1 108 ? -0.194 0.646 15.451 1.00 96.81 108 LEU A C 1
ATOM 885 O O . LEU A 1 108 ? 0.632 1.547 15.642 1.00 96.81 108 LEU A O 1
ATOM 889 N N . ASN A 1 109 ? -0.357 -0.365 16.307 1.00 97.25 109 ASN A N 1
ATOM 890 C CA . ASN A 1 109 ? 0.531 -0.531 17.451 1.00 97.25 109 ASN A CA 1
ATOM 891 C C . ASN A 1 109 ? 1.986 -0.751 16.987 1.00 97.25 109 ASN A C 1
ATOM 893 O O . ASN A 1 109 ? 2.261 -1.091 15.829 1.00 97.25 109 ASN A O 1
ATOM 897 N N . ILE A 1 110 ? 2.931 -0.520 17.898 1.00 96.31 110 ILE A N 1
ATOM 898 C CA . ILE A 1 110 ? 4.366 -0.505 17.585 1.00 96.31 110 ILE A CA 1
ATOM 899 C C . ILE A 1 110 ? 4.822 -1.854 17.024 1.00 96.31 110 ILE A C 1
ATOM 901 O O . ILE A 1 110 ? 5.472 -1.886 15.983 1.00 96.31 110 ILE A O 1
ATOM 905 N N . LEU A 1 111 ? 4.419 -2.954 17.663 1.00 97.44 111 LEU A N 1
ATOM 906 C CA . LEU A 1 111 ? 4.812 -4.308 17.271 1.00 97.44 111 LEU A CA 1
ATOM 907 C C . LEU A 1 111 ? 4.309 -4.666 15.868 1.00 97.44 111 LEU A C 1
ATOM 909 O O . LEU A 1 111 ? 5.086 -5.114 15.028 1.00 97.44 111 LEU A O 1
ATOM 913 N N . SER A 1 112 ? 3.037 -4.386 15.577 1.00 96.44 112 SER A N 1
ATOM 914 C CA . SER A 1 112 ? 2.454 -4.611 14.248 1.00 96.44 112 SER A CA 1
ATOM 915 C C . SER A 1 112 ? 3.153 -3.758 13.196 1.00 96.44 112 SER A C 1
ATOM 917 O O . SER A 1 112 ? 3.465 -4.239 12.110 1.00 96.44 112 SER A O 1
ATOM 919 N N . SER A 1 113 ? 3.440 -2.496 13.525 1.00 97.12 113 SER A N 1
ATOM 920 C CA . SER A 1 113 ? 4.138 -1.584 12.616 1.00 97.12 113 SER A CA 1
ATOM 921 C C . SER A 1 113 ? 5.529 -2.097 12.267 1.00 97.12 113 SER A C 1
ATOM 923 O O . SER A 1 113 ? 5.889 -2.098 11.094 1.00 97.12 113 SER A O 1
ATOM 925 N N . ILE A 1 114 ? 6.285 -2.578 13.258 1.00 97.31 114 ILE A N 1
ATOM 926 C CA . ILE A 1 114 ? 7.605 -3.183 13.048 1.00 97.31 114 ILE A CA 1
ATOM 927 C C . ILE A 1 114 ? 7.476 -4.440 12.190 1.00 97.31 114 ILE A C 1
ATOM 929 O O . ILE A 1 114 ? 8.164 -4.552 11.180 1.00 97.31 114 ILE A O 1
ATOM 933 N N . TYR A 1 115 ? 6.556 -5.348 12.526 1.00 97.56 115 TYR A N 1
ATOM 934 C CA . TYR A 1 115 ? 6.337 -6.578 11.764 1.00 97.56 115 TYR A CA 1
ATOM 935 C C . TYR A 1 115 ? 6.072 -6.293 10.277 1.00 97.56 115 TYR A C 1
ATOM 937 O O . TYR A 1 115 ? 6.755 -6.831 9.398 1.00 97.56 115 TYR A O 1
ATOM 945 N N . TYR A 1 116 ? 5.117 -5.413 9.974 1.00 97.06 116 TYR A N 1
ATOM 946 C CA . TYR A 1 116 ? 4.760 -5.074 8.597 1.00 97.06 116 TYR A CA 1
ATOM 947 C C . TYR A 1 116 ? 5.856 -4.288 7.876 1.00 97.06 116 TYR A C 1
ATOM 949 O O . TYR A 1 116 ? 6.085 -4.499 6.682 1.00 97.06 116 TYR A O 1
ATOM 957 N N . TRP A 1 117 ? 6.566 -3.413 8.586 1.00 95.88 117 TRP A N 1
ATOM 958 C CA . TRP A 1 117 ? 7.678 -2.655 8.023 1.00 95.88 117 TRP A CA 1
ATOM 959 C C . TRP A 1 117 ? 8.878 -3.545 7.693 1.00 95.88 117 TRP A C 1
ATOM 961 O O . TRP A 1 117 ? 9.424 -3.434 6.599 1.00 95.88 117 TRP A O 1
ATOM 971 N N . CYS A 1 118 ? 9.231 -4.498 8.559 1.00 95.88 118 CYS A N 1
ATOM 972 C CA . CYS A 1 118 ? 10.276 -5.484 8.281 1.00 95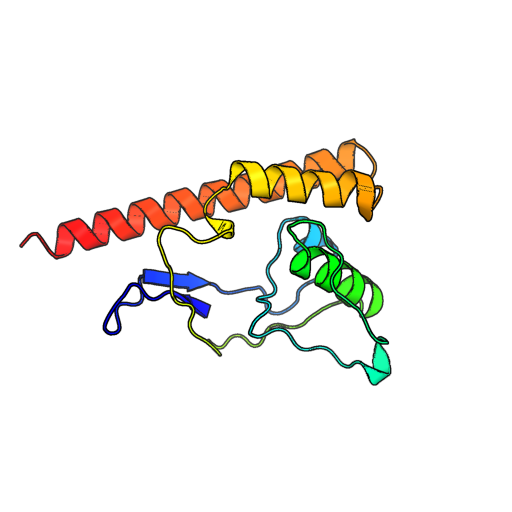.88 118 CYS A CA 1
ATOM 973 C C . CYS A 1 118 ? 9.926 -6.351 7.066 1.00 95.88 118 CYS A C 1
ATOM 975 O O . CYS A 1 118 ? 10.770 -6.547 6.193 1.00 95.8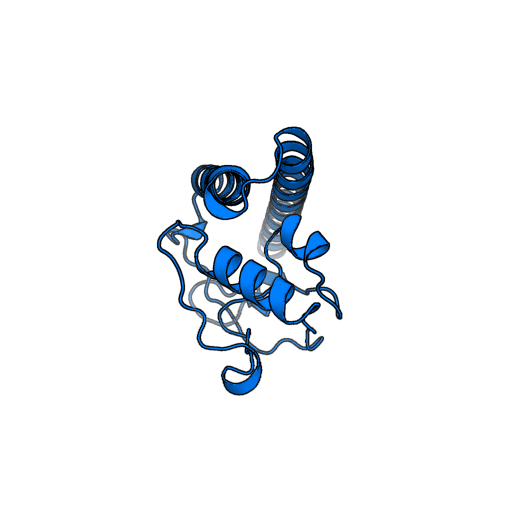8 118 CYS A O 1
ATOM 977 N N . ASN A 1 119 ? 8.673 -6.811 6.962 1.00 94.44 119 ASN A N 1
ATOM 978 C CA . ASN A 1 119 ? 8.197 -7.540 5.783 1.00 94.44 119 ASN A CA 1
ATOM 979 C C . ASN A 1 119 ? 8.363 -6.704 4.504 1.00 94.44 119 ASN A C 1
ATOM 981 O O . ASN A 1 119 ? 8.951 -7.176 3.531 1.00 94.44 119 ASN A O 1
ATOM 985 N N . TYR A 1 120 ? 7.885 -5.457 4.515 1.00 93.50 120 TYR A N 1
ATOM 986 C CA . TYR A 1 120 ? 8.020 -4.530 3.390 1.00 93.50 120 TYR A CA 1
ATOM 987 C C . TYR A 1 120 ? 9.485 -4.340 2.972 1.00 93.50 120 TYR A C 1
ATOM 989 O O . TYR A 1 120 ? 9.828 -4.520 1.799 1.00 93.50 120 TYR A O 1
ATOM 997 N N . SER A 1 121 ? 10.355 -4.033 3.935 1.00 92.56 121 SER A N 1
ATOM 998 C CA . SER A 1 121 ? 11.781 -3.798 3.704 1.00 92.56 121 SER A CA 1
ATOM 999 C C . SER A 1 121 ? 12.473 -5.041 3.140 1.00 92.56 121 SER A C 1
ATOM 1001 O O . SER A 1 121 ? 13.246 -4.933 2.186 1.00 92.56 121 SER A O 1
ATOM 1003 N N . PHE A 1 122 ? 12.139 -6.230 3.651 1.00 92.38 122 PHE A N 1
ATOM 1004 C CA . PHE A 1 122 ? 12.652 -7.500 3.141 1.00 92.38 122 PHE A CA 1
ATOM 1005 C C . PHE A 1 122 ? 12.248 -7.739 1.678 1.00 92.38 122 PHE A C 1
ATOM 1007 O O . PHE A 1 122 ? 13.111 -8.000 0.836 1.00 92.38 122 PHE A O 1
ATOM 1014 N N . TYR A 1 123 ? 10.966 -7.581 1.328 1.00 89.00 123 TYR A N 1
ATOM 1015 C CA . TYR A 1 123 ? 10.513 -7.744 -0.060 1.00 89.00 123 TYR A CA 1
ATOM 1016 C C . TYR A 1 123 ? 11.150 -6.718 -1.007 1.00 89.00 123 TYR A C 1
ATOM 1018 O O . TYR A 1 123 ? 11.548 -7.072 -2.122 1.00 89.00 123 TYR A O 1
ATOM 1026 N N . ALA A 1 124 ? 11.287 -5.463 -0.572 1.00 87.19 124 ALA A N 1
ATOM 1027 C CA . ALA A 1 124 ? 11.939 -4.415 -1.352 1.00 87.19 124 ALA A CA 1
ATOM 1028 C C . ALA A 1 124 ? 13.425 -4.732 -1.606 1.00 87.19 124 ALA A C 1
ATOM 1030 O O . ALA A 1 124 ? 13.914 -4.573 -2.732 1.00 87.19 124 ALA A O 1
ATOM 1031 N N . PHE A 1 125 ? 14.128 -5.232 -0.587 1.00 88.06 125 PHE A N 1
ATOM 1032 C CA . PHE A 1 125 ? 15.522 -5.656 -0.688 1.00 88.06 125 PHE A CA 1
ATOM 1033 C C . PHE A 1 125 ? 15.690 -6.858 -1.629 1.00 88.06 125 PHE A C 1
ATOM 1035 O O . PHE A 1 125 ? 16.493 -6.801 -2.563 1.00 88.06 125 PHE A O 1
ATOM 1042 N N . MET A 1 126 ? 14.866 -7.897 -1.473 1.00 87.25 126 MET A N 1
ATOM 1043 C CA . MET A 1 126 ? 14.879 -9.078 -2.346 1.00 87.25 126 MET A CA 1
ATOM 1044 C C . MET A 1 126 ? 14.595 -8.718 -3.810 1.00 87.25 126 MET A C 1
ATOM 1046 O O . MET A 1 126 ? 15.282 -9.186 -4.722 1.00 87.25 126 MET A O 1
ATOM 1050 N N . HIS A 1 127 ? 13.625 -7.831 -4.056 1.00 82.25 127 HIS A N 1
ATOM 1051 C CA . HIS A 1 127 ? 13.343 -7.331 -5.402 1.00 82.25 127 HIS A CA 1
ATOM 1052 C C . HIS A 1 127 ? 14.537 -6.554 -5.979 1.00 82.25 127 HIS A C 1
ATOM 1054 O O . HIS A 1 127 ? 14.868 -6.707 -7.156 1.00 82.25 127 HIS A O 1
ATOM 1060 N N . MET A 1 128 ? 15.214 -5.733 -5.169 1.00 81.50 128 MET A N 1
ATOM 1061 C CA . MET A 1 128 ? 16.414 -5.010 -5.599 1.00 81.50 128 MET A CA 1
ATOM 1062 C C . MET A 1 128 ? 17.545 -5.960 -6.004 1.00 81.50 128 MET A C 1
ATOM 1064 O O . MET A 1 128 ? 18.156 -5.738 -7.052 1.00 81.50 128 MET A O 1
ATOM 1068 N N . LEU A 1 129 ? 17.816 -7.000 -5.211 1.00 82.81 129 LEU A N 1
ATOM 1069 C CA . LEU A 1 129 ? 18.829 -8.000 -5.548 1.00 82.81 129 LEU A CA 1
ATOM 1070 C C . LEU A 1 129 ? 18.492 -8.683 -6.876 1.00 82.81 129 LEU A C 1
ATOM 1072 O O . LEU A 1 129 ? 19.315 -8.684 -7.791 1.00 82.81 129 LEU A O 1
ATOM 1076 N N . LYS A 1 130 ? 17.251 -9.160 -7.033 1.00 79.75 130 LYS A N 1
ATOM 1077 C CA . LYS A 1 130 ? 16.786 -9.816 -8.266 1.00 79.75 130 LYS A CA 1
ATOM 1078 C C . LYS A 1 130 ? 16.957 -8.930 -9.505 1.00 79.75 130 LYS A C 1
ATOM 1080 O O . LYS A 1 130 ? 17.415 -9.408 -10.542 1.00 79.75 130 LYS A O 1
ATOM 1085 N N . MET A 1 131 ? 16.641 -7.639 -9.392 1.00 73.00 131 MET A N 1
ATOM 1086 C CA . MET A 1 131 ? 16.833 -6.672 -10.479 1.00 73.00 131 MET A CA 1
ATOM 1087 C C . MET A 1 131 ? 18.316 -6.468 -10.819 1.00 73.00 131 MET A C 1
ATOM 1089 O O . MET A 1 131 ? 18.661 -6.476 -11.998 1.00 73.00 131 MET A O 1
ATOM 1093 N N . LYS A 1 132 ? 19.203 -6.336 -9.819 1.00 70.94 132 LYS A N 1
ATOM 1094 C CA . LYS A 1 132 ? 20.656 -6.212 -10.053 1.00 70.94 132 LYS A CA 1
ATOM 1095 C C . LYS A 1 132 ? 21.222 -7.442 -10.770 1.00 70.94 132 LYS A C 1
ATOM 1097 O O . LYS A 1 132 ? 21.958 -7.281 -11.739 1.00 70.94 132 LYS A O 1
ATOM 1102 N N . PHE A 1 133 ? 20.834 -8.650 -10.354 1.00 68.06 133 PHE A N 1
ATOM 1103 C CA . PHE A 1 133 ? 21.258 -9.889 -11.018 1.00 68.06 133 PHE A CA 1
ATOM 1104 C C . PHE A 1 133 ? 20.762 -9.978 -12.468 1.00 68.06 133 PHE A C 1
ATOM 1106 O O . PHE A 1 133 ? 21.531 -10.352 -13.352 1.00 68.06 133 PHE A O 1
ATOM 1113 N N . HIS A 1 134 ? 19.506 -9.603 -12.738 1.00 62.66 134 HIS A N 1
ATOM 1114 C CA . HIS A 1 134 ? 18.952 -9.640 -14.095 1.00 62.66 134 HIS A CA 1
ATOM 1115 C C . HIS A 1 134 ? 19.641 -8.635 -15.031 1.00 62.66 134 HIS A C 1
ATOM 1117 O O . HIS A 1 134 ? 19.995 -8.983 -16.158 1.00 62.66 134 HIS A O 1
ATOM 1123 N N . VAL A 1 135 ? 19.909 -7.419 -14.544 1.00 60.91 135 VAL A N 1
ATOM 1124 C CA . VAL A 1 135 ? 20.664 -6.403 -15.293 1.00 60.91 135 VAL A CA 1
ATOM 1125 C C . VAL A 1 135 ? 22.091 -6.883 -15.570 1.00 60.91 135 VAL A C 1
ATOM 1127 O O . VAL A 1 135 ? 22.526 -6.822 -16.719 1.00 60.91 135 VAL A O 1
ATOM 1130 N N . ASN A 1 136 ? 22.788 -7.438 -14.571 1.00 58.78 136 ASN A N 1
ATOM 1131 C CA . ASN A 1 136 ? 24.164 -7.913 -14.740 1.00 58.78 136 ASN A CA 1
ATOM 1132 C C . ASN A 1 136 ? 24.255 -9.078 -15.745 1.00 58.78 136 ASN A C 1
ATOM 1134 O O . ASN A 1 136 ? 25.091 -9.058 -16.645 1.00 58.78 136 ASN A O 1
ATOM 1138 N N . LYS A 1 137 ? 23.321 -10.041 -15.676 1.00 56.59 137 LYS A N 1
ATOM 1139 C CA . LYS A 1 137 ? 23.223 -11.137 -16.655 1.00 56.59 137 LYS A CA 1
ATOM 1140 C C . LYS A 1 137 ? 22.931 -10.619 -18.064 1.00 56.59 137 LYS A C 1
ATOM 1142 O O . LYS A 1 137 ? 23.517 -11.111 -19.020 1.00 56.59 137 LYS A O 1
ATOM 1147 N N . SER A 1 138 ? 22.064 -9.614 -18.202 1.00 55.97 138 SER A N 1
ATOM 1148 C CA . SER A 1 138 ? 21.801 -9.012 -19.510 1.00 55.97 138 SER A CA 1
ATOM 1149 C C . SER A 1 138 ? 23.045 -8.318 -20.075 1.00 55.97 138 SER A C 1
ATOM 1151 O O . SER A 1 138 ? 23.371 -8.557 -21.227 1.00 55.97 138 SER A O 1
ATOM 1153 N N . ASN A 1 139 ? 23.808 -7.570 -19.272 1.00 52.66 139 ASN A N 1
ATOM 1154 C CA . ASN A 1 139 ? 25.039 -6.910 -19.727 1.00 52.66 139 ASN A CA 1
ATOM 1155 C C . ASN A 1 139 ? 26.143 -7.901 -20.139 1.00 52.66 139 ASN A C 1
ATOM 1157 O O . ASN A 1 139 ? 26.906 -7.599 -21.048 1.00 52.66 139 ASN A O 1
ATOM 1161 N N . LEU A 1 140 ? 26.205 -9.087 -19.521 1.00 49.94 140 LEU A N 1
ATOM 1162 C CA . LEU A 1 140 ? 27.124 -10.167 -19.911 1.00 49.94 140 LEU A CA 1
ATOM 1163 C C . LEU A 1 140 ? 26.778 -10.794 -21.273 1.00 49.94 140 LEU A C 1
ATOM 1165 O O . LEU A 1 140 ? 27.678 -11.218 -21.989 1.00 49.94 140 LEU A O 1
ATOM 1169 N N . ILE A 1 141 ? 25.495 -10.840 -21.648 1.00 46.94 141 ILE A N 1
ATOM 1170 C CA . ILE A 1 141 ? 25.036 -11.436 -22.917 1.00 46.94 141 ILE A CA 1
ATOM 1171 C C . ILE A 1 141 ? 25.301 -10.507 -24.115 1.00 46.94 141 ILE A C 1
ATOM 1173 O O . ILE A 1 141 ? 25.539 -10.999 -25.209 1.00 46.94 141 ILE A O 1
ATOM 1177 N N . TYR A 1 142 ? 25.315 -9.184 -23.915 1.00 43.47 142 TYR A N 1
ATOM 1178 C CA . TYR A 1 142 ? 25.594 -8.194 -24.972 1.00 43.47 142 TYR A CA 1
ATOM 1179 C C . TYR A 1 142 ? 27.070 -7.761 -25.045 1.00 43.47 142 TYR A C 1
ATOM 1181 O O . TYR A 1 142 ? 27.392 -6.812 -25.752 1.00 43.47 142 TYR A O 1
ATOM 1189 N N . LYS A 1 143 ? 27.964 -8.424 -24.296 1.00 39.19 143 LYS A N 1
ATOM 1190 C CA . LYS A 1 143 ? 29.421 -8.213 -24.363 1.00 39.19 143 LYS A CA 1
ATOM 1191 C C . LYS A 1 143 ? 30.139 -9.281 -25.210 1.00 39.19 143 LYS A C 1
ATOM 1193 O O . LYS A 1 143 ? 31.344 -9.460 -25.049 1.00 39.19 143 LYS A O 1
ATOM 1198 N N . ARG A 1 144 ? 29.398 -9.998 -26.061 1.00 37.47 144 ARG A N 1
ATOM 1199 C CA . ARG A 1 144 ? 29.903 -10.887 -27.116 1.00 37.47 144 ARG A CA 1
ATOM 1200 C C . ARG A 1 144 ? 29.544 -10.315 -28.474 1.00 37.47 144 ARG A C 1
ATOM 1202 O O . ARG A 1 144 ? 28.403 -9.816 -28.584 1.00 37.47 144 ARG A O 1
#

pLDDT: mean 85.29, std 16.09, range [37.47, 98.12]

Secondary structure (DSSP, 8-state):
-EEE-SSS--EEEE----SEEEHHHHTT---S-TTT----HHHH---PPPSSS-HHHHHHHHHHHHHSEEE--SS----EE--TT-GGG-HHHHHHHHHHIIIIIS---HHHHHHHHHHHHHHHHHHHHHHHHHHHHHHHHTT-

Foldseek 3Di:
DFEDEPDDDDTLDDADDDQKAFLVNLLLDHRDDPVPDDDDCVQQNDFDFDPLLPRVSLSVSSSRVRVRIDGDDRDDPDYHYDDCDDSVNPVVVVLVSSLCCCCPVVVHDPVSSVVSSVSNVVVVVVVVVVSVVSVVVVVVVVVD

Radius of gyration: 16.75 Å; chains: 1; bounding box: 51×27×46 Å

InterPro domains:
  IPR029044 Nucleotide-diphospho-sugar transferases [G3DSA:3.90.550.10] (4-128)
  IPR029044 Nucleotide-diphospho-sugar transferases [SSF53448] (9-105)

Sequence (144 aa):
MPFLKNEPKKIIGSRTAPQQITYSRLLRGNCIGNLTGIYNRERLGKCLQEECGHEDYLMWLQLVKLSGSAYCIQKNLARYRVTEHSVSSNKLKAAFWQWNIYRKKLKLNILSSIYYWCNYSFYAFMHMLKMKFHVNKSNLIYKR

Organism: Escherichia coli (NCBI:txid562)